Protein AF-A0A920HKV8-F1 (afdb_monomer_lite)

pLDDT: mean 92.25, std 4.69, range [67.56, 97.06]

Structure (mmCIF, N/CA/C/O backbone):
data_AF-A0A920HKV8-F1
#
_entry.id   AF-A0A920HKV8-F1
#
loop_
_atom_site.group_PDB
_atom_site.id
_atom_site.type_symbol
_atom_site.label_atom_id
_atom_site.label_alt_id
_atom_site.label_comp_id
_atom_site.label_asym_id
_atom_site.label_entity_id
_atom_site.label_seq_id
_atom_site.pdbx_PDB_ins_code
_atom_site.Cartn_x
_atom_site.Cartn_y
_atom_site.Cartn_z
_atom_site.occupancy
_atom_site.B_iso_or_equiv
_atom_site.auth_seq_id
_atom_site.auth_comp_id
_atom_site.auth_asym_id
_atom_site.auth_atom_id
_atom_site.pdbx_PDB_model_num
ATOM 1 N N . MET A 1 1 ? -10.739 -8.933 13.253 1.00 86.00 1 MET A N 1
ATOM 2 C CA . MET A 1 1 ? -10.240 -7.706 13.918 1.00 86.00 1 MET A CA 1
ATOM 3 C C . MET A 1 1 ? -11.331 -7.026 14.734 1.00 86.00 1 MET A C 1
ATOM 5 O O . MET A 1 1 ? -11.167 -6.923 15.941 1.00 86.00 1 MET A O 1
ATOM 9 N N . ILE A 1 2 ? -12.477 -6.701 14.125 1.00 90.50 2 ILE A N 1
ATOM 10 C CA . ILE A 1 2 ? -13.627 -6.067 14.803 1.00 90.50 2 ILE A CA 1
ATOM 11 C C . ILE A 1 2 ? -14.136 -6.886 16.001 1.00 90.50 2 ILE A C 1
ATOM 13 O O . ILE A 1 2 ? -14.190 -6.376 17.112 1.00 90.50 2 ILE A O 1
ATOM 17 N N . LYS A 1 3 ? -14.407 -8.190 15.818 1.00 95.44 3 LYS A N 1
ATOM 18 C CA . LYS A 1 3 ? -14.864 -9.078 16.911 1.00 95.44 3 LYS A CA 1
ATOM 19 C C . LYS A 1 3 ? -13.882 -9.180 18.090 1.00 95.44 3 LYS A C 1
ATOM 21 O O . LYS A 1 3 ? -14.297 -9.483 19.196 1.00 95.44 3 LYS A O 1
ATOM 26 N N . LYS A 1 4 ? -12.589 -8.928 17.850 1.00 96.00 4 LYS A N 1
ATOM 27 C CA . LYS A 1 4 ? -11.538 -8.917 18.882 1.00 96.00 4 LYS A CA 1
ATOM 28 C C . LYS A 1 4 ? -11.295 -7.514 19.465 1.00 96.00 4 LYS A C 1
ATOM 30 O O . LYS A 1 4 ? -10.315 -7.329 20.171 1.00 96.00 4 LYS A O 1
ATOM 35 N N . GLN A 1 5 ? -12.137 -6.532 19.130 1.00 95.31 5 GLN A N 1
ATOM 36 C CA . GLN A 1 5 ? -12.038 -5.135 19.572 1.00 95.31 5 GLN A CA 1
ATOM 37 C C . GLN A 1 5 ? -10.667 -4.481 19.311 1.00 95.31 5 GLN A C 1
ATOM 39 O O . GLN A 1 5 ? -10.220 -3.609 20.056 1.00 95.31 5 GLN A O 1
ATOM 44 N N . ILE A 1 6 ? -9.990 -4.880 18.229 1.00 95.25 6 ILE A N 1
ATOM 45 C CA . ILE A 1 6 ? -8.728 -4.250 17.832 1.00 95.25 6 ILE A CA 1
ATOM 46 C C . ILE A 1 6 ? -9.023 -2.858 17.266 1.00 95.25 6 ILE A C 1
ATOM 48 O O . ILE A 1 6 ? -9.783 -2.731 16.308 1.00 95.25 6 ILE A O 1
ATOM 52 N N . LYS A 1 7 ? -8.401 -1.830 17.855 1.00 94.06 7 LYS A N 1
ATOM 53 C CA . LYS A 1 7 ? -8.607 -0.417 17.491 1.00 94.06 7 LYS A CA 1
ATOM 54 C C . LYS A 1 7 ? -7.719 0.065 16.344 1.00 94.06 7 LYS A C 1
ATOM 56 O O . LYS A 1 7 ? -8.102 0.986 15.633 1.00 94.06 7 LYS A O 1
ATOM 61 N N . VAL A 1 8 ? -6.531 -0.522 16.188 1.00 94.62 8 VAL A N 1
ATOM 62 C CA . VAL A 1 8 ? -5.533 -0.116 15.187 1.00 94.62 8 VAL A CA 1
ATOM 63 C C . VAL A 1 8 ? -4.971 -1.351 14.500 1.00 94.62 8 VAL A C 1
ATOM 65 O O . VAL A 1 8 ? -4.670 -2.350 15.152 1.00 94.62 8 VAL A O 1
ATOM 68 N N . CYS A 1 9 ? -4.833 -1.272 13.182 1.00 94.44 9 CYS A N 1
ATOM 69 C CA . CYS A 1 9 ? -4.231 -2.299 12.351 1.00 94.44 9 CYS A CA 1
ATOM 70 C C . CYS A 1 9 ? -3.260 -1.641 11.378 1.00 94.44 9 CYS A C 1
ATOM 72 O O . CYS A 1 9 ? -3.600 -0.635 10.759 1.00 94.44 9 CYS A O 1
ATOM 74 N N . PHE A 1 10 ? -2.085 -2.242 11.240 1.00 95.56 10 PHE A N 1
ATOM 75 C CA . PHE A 1 10 ? -1.157 -1.956 10.160 1.00 95.56 10 PHE A CA 1
ATOM 76 C C . PHE A 1 10 ? -1.184 -3.148 9.211 1.00 95.56 10 PHE A C 1
ATOM 78 O O . PHE A 1 10 ? -1.166 -4.293 9.667 1.00 95.56 10 PHE A O 1
ATOM 85 N N . ILE A 1 11 ? -1.263 -2.873 7.914 1.00 95.50 11 ILE A N 1
ATOM 86 C CA . ILE A 1 11 ? -1.220 -3.889 6.867 1.00 95.50 11 ILE A CA 1
ATOM 87 C C . ILE A 1 11 ? -0.173 -3.507 5.834 1.00 95.50 11 ILE A C 1
ATOM 89 O O . ILE A 1 11 ? 0.023 -2.326 5.546 1.00 95.50 11 ILE A O 1
ATOM 93 N N . GLU A 1 12 ? 0.475 -4.515 5.267 1.00 96.44 12 GLU A N 1
ATOM 94 C CA . GLU A 1 12 ? 1.300 -4.338 4.082 1.00 96.44 12 GLU A CA 1
ATOM 95 C C . GLU A 1 12 ? 0.408 -4.297 2.842 1.00 96.44 12 GLU A C 1
ATOM 97 O O . GLU A 1 12 ? -0.510 -5.105 2.684 1.00 96.44 12 GLU A O 1
ATOM 102 N N . VAL A 1 13 ? 0.687 -3.346 1.952 1.00 95.94 13 VAL A N 1
ATOM 103 C CA . VAL A 1 13 ? -0.046 -3.167 0.700 1.00 95.94 13 VAL A CA 1
ATOM 104 C C . VAL A 1 13 ? 0.945 -3.279 -0.457 1.00 95.94 13 VAL A C 1
ATOM 106 O O . VAL A 1 13 ? 1.769 -2.391 -0.697 1.00 95.94 13 VAL A O 1
ATOM 109 N N . SER A 1 14 ? 0.899 -4.405 -1.168 1.00 95.75 14 SER A N 1
ATOM 110 C CA . SER A 1 14 ? 1.754 -4.639 -2.334 1.00 95.75 14 SER A CA 1
ATOM 111 C C . SER A 1 14 ? 1.267 -3.847 -3.552 1.00 95.75 14 SER A C 1
ATOM 113 O O . SER A 1 14 ? 0.084 -3.523 -3.664 1.00 95.75 14 SER A O 1
ATOM 115 N N . SER A 1 15 ? 2.164 -3.565 -4.505 1.00 94.75 15 SER A N 1
ATOM 116 C CA . SER A 1 15 ? 1.781 -2.910 -5.768 1.00 94.75 15 SER A CA 1
ATOM 117 C C . SER A 1 15 ? 0.770 -3.73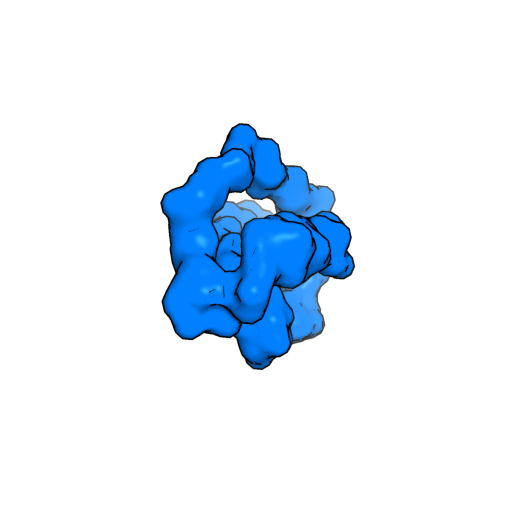9 -6.558 1.00 94.75 15 SER A C 1
ATOM 119 O O . SER A 1 15 ? -0.182 -3.191 -7.092 1.00 94.75 15 SER A O 1
ATOM 121 N N . HIS A 1 16 ? 0.917 -5.065 -6.551 1.00 95.62 16 HIS A N 1
ATOM 122 C CA . HIS A 1 16 ? -0.046 -5.983 -7.156 1.00 95.62 16 HIS A CA 1
ATOM 123 C C . HIS A 1 16 ? -1.421 -5.877 -6.489 1.00 95.62 16 HIS A C 1
ATOM 125 O O . HIS A 1 16 ? -2.443 -5.915 -7.160 1.00 95.62 16 HIS A O 1
ATOM 131 N N . GLY A 1 17 ? -1.464 -5.747 -5.158 1.00 95.81 17 GLY A N 1
ATOM 132 C CA . GLY A 1 17 ? -2.718 -5.598 -4.426 1.00 95.81 17 GLY A CA 1
ATOM 133 C C . GLY A 1 17 ? -3.447 -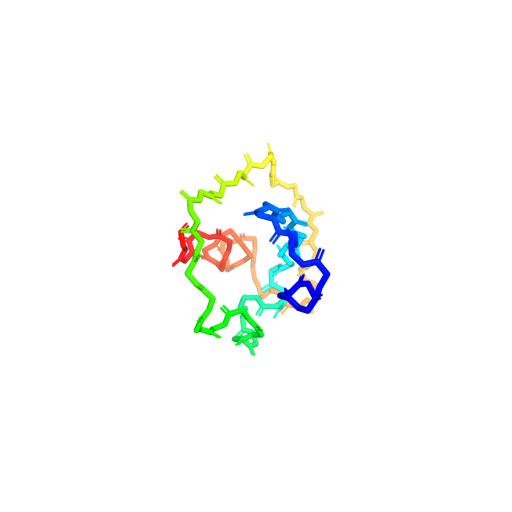4.300 -4.760 1.00 95.81 17 GLY A C 1
ATOM 134 O O . GLY A 1 17 ? -4.673 -4.308 -4.831 1.00 95.81 17 GLY A O 1
ATOM 135 N N . ILE A 1 18 ? -2.705 -3.218 -5.005 1.00 94.75 18 ILE A N 1
ATOM 136 C CA . ILE A 1 18 ? -3.266 -1.944 -5.471 1.00 94.75 18 ILE A CA 1
ATOM 137 C C . ILE A 1 18 ? -3.795 -2.086 -6.897 1.00 94.75 18 ILE A C 1
ATOM 139 O O . ILE A 1 18 ? -4.962 -1.794 -7.140 1.00 94.75 18 ILE A O 1
ATOM 143 N N . ASP A 1 19 ? -2.963 -2.587 -7.809 1.00 95.19 19 ASP A N 1
ATOM 144 C CA . ASP A 1 19 ? -3.307 -2.746 -9.225 1.00 95.19 19 ASP A CA 1
ATOM 145 C C . ASP A 1 19 ? -4.536 -3.652 -9.427 1.00 95.19 19 ASP A C 1
ATOM 147 O O . ASP A 1 19 ? -5.446 -3.351 -10.195 1.00 95.19 19 ASP A O 1
ATOM 151 N N . GLN A 1 20 ? -4.639 -4.713 -8.626 1.00 96.25 20 GLN A N 1
ATOM 152 C CA . GLN A 1 20 ? -5.763 -5.654 -8.639 1.00 96.25 20 GLN A CA 1
ATOM 153 C C . GLN A 1 20 ? -6.927 -5.239 -7.728 1.00 96.25 20 GLN A C 1
ATOM 155 O O . GLN A 1 20 ? -7.818 -6.048 -7.472 1.00 96.25 20 GLN A O 1
ATOM 160 N N . LYS A 1 21 ? -6.915 -4.011 -7.196 1.00 95.44 21 LYS A N 1
ATOM 161 C CA . LYS A 1 21 ? -7.979 -3.441 -6.351 1.00 95.44 21 LYS A CA 1
ATOM 162 C C . LYS A 1 21 ? -8.313 -4.242 -5.083 1.00 95.44 21 LYS A C 1
ATOM 164 O O . LYS A 1 21 ? -9.408 -4.150 -4.542 1.00 95.44 21 LYS A O 1
ATOM 169 N N . ARG A 1 22 ? -7.361 -5.000 -4.535 1.00 97.06 22 ARG A N 1
ATOM 170 C CA . ARG A 1 22 ? -7.567 -5.836 -3.331 1.00 97.06 22 ARG A CA 1
ATOM 171 C C . ARG A 1 22 ? -7.816 -5.028 -2.057 1.00 97.06 22 ARG A C 1
ATOM 173 O O . ARG A 1 22 ? -8.333 -5.566 -1.084 1.00 97.06 22 ARG A O 1
ATOM 180 N N . VAL A 1 23 ? -7.397 -3.765 -2.049 1.00 94.38 23 VAL A N 1
ATOM 181 C CA . VAL A 1 23 ? -7.568 -2.834 -0.923 1.00 94.38 23 VAL A CA 1
ATOM 182 C C . VAL A 1 23 ? -8.662 -1.795 -1.177 1.00 94.38 23 VAL A C 1
ATOM 184 O O . VAL A 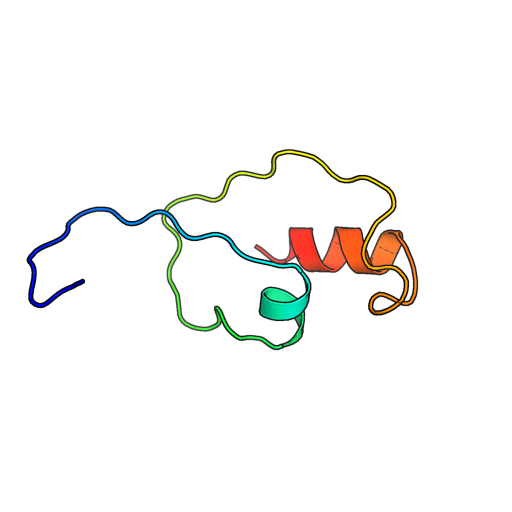1 23 ? -8.823 -0.862 -0.391 1.00 94.38 23 VAL A O 1
ATOM 187 N N . GLU A 1 24 ? -9.424 -1.945 -2.262 1.00 94.50 24 GLU A N 1
ATOM 188 C CA . GLU A 1 24 ? -10.559 -1.074 -2.558 1.00 94.50 24 GLU A CA 1
ATOM 189 C C . GLU A 1 24 ? -11.616 -1.171 -1.444 1.00 94.50 24 GLU A C 1
ATOM 191 O O . GLU A 1 24 ? -11.893 -2.242 -0.902 1.00 94.50 24 GLU A O 1
ATOM 196 N N . GLY A 1 25 ? -12.172 -0.024 -1.049 1.00 93.38 25 GLY A N 1
ATOM 197 C CA . GLY A 1 25 ? -13.132 0.070 0.056 1.00 93.38 25 GLY A CA 1
ATOM 198 C C . GLY A 1 25 ? -12.513 0.108 1.461 1.00 93.38 25 GLY A C 1
ATOM 199 O O . GLY A 1 25 ? -13.245 0.293 2.435 1.00 93.38 25 GLY A O 1
ATOM 200 N N . ILE A 1 26 ? -11.187 -0.009 1.600 1.00 93.38 26 ILE A N 1
ATOM 201 C CA . ILE A 1 26 ? -10.502 0.208 2.880 1.00 93.38 26 ILE A CA 1
ATOM 202 C C . ILE A 1 26 ? -10.210 1.702 3.055 1.00 93.38 26 ILE A C 1
ATOM 204 O O . ILE A 1 26 ? -9.466 2.303 2.286 1.00 93.38 26 ILE A O 1
ATOM 208 N N . SER A 1 27 ? -10.757 2.304 4.114 1.00 92.19 27 SER A N 1
ATOM 209 C CA . SER A 1 27 ? -10.420 3.677 4.505 1.00 92.19 27 SER A CA 1
ATOM 210 C C . SER A 1 27 ? -9.137 3.692 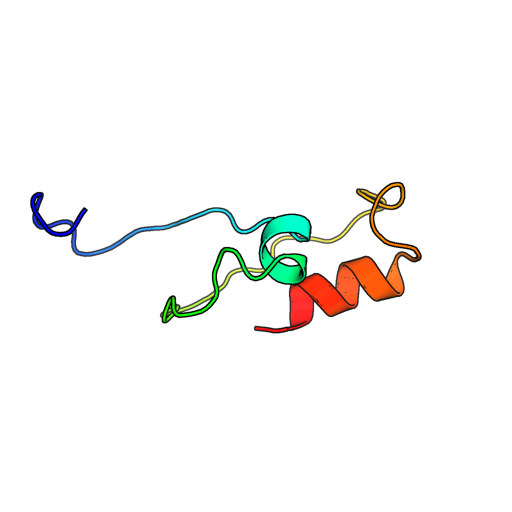5.337 1.00 92.19 27 SER A C 1
ATOM 212 O O . SER A 1 27 ? -9.160 3.414 6.539 1.00 92.19 27 SER A O 1
ATOM 214 N N . PHE A 1 28 ? -8.014 4.045 4.716 1.00 93.25 28 PHE A N 1
ATOM 215 C CA . PHE A 1 28 ? -6.740 4.208 5.413 1.00 93.25 28 PHE A CA 1
ATOM 216 C C . PHE A 1 28 ? -6.709 5.513 6.212 1.00 93.25 28 PHE A C 1
ATOM 218 O O . PHE A 1 28 ? -7.051 6.577 5.705 1.00 93.25 28 PHE A O 1
ATOM 225 N N . LYS A 1 29 ? -6.266 5.446 7.474 1.00 94.75 29 LYS A N 1
ATOM 226 C CA . LYS A 1 29 ? -6.024 6.650 8.291 1.00 94.75 29 LYS A CA 1
ATOM 227 C C . LYS A 1 29 ? -4.695 7.332 7.944 1.00 94.75 29 LYS A C 1
ATOM 229 O O . LYS A 1 29 ? -4.524 8.518 8.196 1.00 94.75 29 LYS A O 1
ATOM 234 N N . GLY A 1 30 ? -3.758 6.568 7.397 1.00 92.00 30 GLY A N 1
ATOM 235 C CA . GLY A 1 30 ? -2.470 7.038 6.918 1.00 92.00 30 GLY A CA 1
ATOM 236 C C . GLY A 1 30 ? -1.755 5.919 6.174 1.00 92.00 30 GLY A C 1
ATOM 237 O O . GLY A 1 30 ? -2.050 4.741 6.389 1.00 92.00 30 GLY A O 1
ATOM 238 N N . MET A 1 31 ? -0.825 6.298 5.305 1.00 93.31 31 MET A N 1
ATOM 239 C CA . MET A 1 31 ? 0.032 5.377 4.566 1.00 93.31 31 MET A CA 1
ATOM 240 C C . MET A 1 31 ? 1.479 5.813 4.688 1.00 93.31 31 MET A C 1
ATOM 242 O O . MET A 1 31 ? 1.784 6.997 4.815 1.00 93.31 31 MET A O 1
ATOM 246 N N . ILE A 1 32 ? 2.366 4.826 4.671 1.00 94.12 32 ILE A N 1
ATOM 247 C CA . ILE A 1 32 ? 3.800 5.031 4.794 1.00 94.12 32 ILE A CA 1
ATOM 248 C C . ILE A 1 32 ? 4.441 4.454 3.542 1.00 94.12 32 ILE A C 1
ATOM 250 O O . ILE A 1 32 ? 4.347 3.256 3.281 1.00 94.12 32 ILE A O 1
ATOM 254 N N . PHE A 1 33 ? 5.105 5.318 2.782 1.00 93.94 33 PHE A N 1
ATOM 255 C CA . PHE A 1 33 ? 5.973 4.913 1.690 1.00 93.94 33 PHE A CA 1
ATOM 256 C C . PHE A 1 33 ? 7.411 4.873 2.202 1.00 93.94 33 PHE A C 1
ATOM 258 O O . PHE A 1 33 ? 7.939 5.882 2.663 1.00 93.94 33 PHE A O 1
ATOM 265 N N . THR A 1 34 ? 8.028 3.697 2.155 1.00 94.31 34 THR A N 1
ATOM 266 C CA . THR A 1 34 ? 9.363 3.473 2.719 1.00 94.31 34 THR A CA 1
ATOM 267 C C . THR A 1 34 ? 10.459 3.745 1.693 1.00 94.31 34 THR A C 1
ATOM 269 O O . THR A 1 34 ? 11.334 4.572 1.929 1.00 94.31 34 THR A O 1
ATOM 272 N N . ASN A 1 35 ? 10.423 3.052 0.555 1.00 92.44 35 ASN A N 1
ATOM 273 C CA . ASN A 1 35 ? 11.367 3.193 -0.549 1.00 92.44 35 ASN A CA 1
ATOM 274 C C . ASN A 1 35 ? 10.777 2.635 -1.859 1.00 92.44 35 ASN A C 1
ATOM 276 O O . ASN A 1 35 ? 9.697 2.040 -1.873 1.00 92.44 35 ASN A O 1
ATOM 280 N N . LEU A 1 36 ? 11.502 2.837 -2.963 1.00 92.06 36 LEU A N 1
ATOM 281 C CA . LEU A 1 36 ? 11.223 2.211 -4.252 1.00 92.06 36 LEU A CA 1
ATOM 282 C C . LEU A 1 36 ? 12.533 1.927 -4.983 1.00 92.06 36 LEU A C 1
ATOM 284 O O . LEU A 1 36 ? 13.269 2.848 -5.336 1.00 92.06 36 LEU A O 1
ATOM 288 N N . THR A 1 37 ? 12.802 0.650 -5.212 1.00 91.06 37 THR A N 1
ATOM 289 C CA . THR A 1 37 ? 13.972 0.141 -5.934 1.00 91.06 37 THR A CA 1
ATOM 290 C C . THR A 1 37 ? 13.519 -0.764 -7.078 1.00 91.06 37 THR A C 1
ATOM 292 O O . THR A 1 37 ? 12.324 -1.010 -7.245 1.00 91.06 37 THR A O 1
ATOM 295 N N . HIS A 1 38 ? 14.462 -1.188 -7.921 1.00 89.12 38 HIS A N 1
ATOM 296 C CA . HIS A 1 38 ? 14.196 -1.999 -9.110 1.00 89.12 38 HIS A CA 1
ATOM 297 C C . HIS A 1 38 ? 13.659 -3.384 -8.706 1.00 89.12 38 HIS A C 1
ATOM 299 O O . HIS A 1 38 ? 14.430 -4.271 -8.353 1.00 89.12 38 HIS A O 1
ATOM 305 N N . ASP A 1 39 ? 12.338 -3.535 -8.724 1.00 87.31 39 ASP A N 1
ATOM 306 C CA . ASP A 1 39 ? 11.615 -4.737 -8.310 1.00 87.31 39 ASP A CA 1
ATOM 307 C C . ASP A 1 39 ? 10.278 -4.823 -9.069 1.00 87.31 39 ASP A C 1
ATOM 309 O O . ASP A 1 39 ? 9.797 -3.814 -9.594 1.00 87.31 39 ASP A O 1
ATOM 313 N N . HIS A 1 40 ? 9.684 -6.015 -9.134 1.00 83.31 40 HIS A N 1
ATOM 314 C CA . HIS A 1 40 ? 8.377 -6.295 -9.744 1.00 83.31 40 HIS A CA 1
ATOM 315 C C . HIS A 1 40 ? 8.183 -5.828 -11.203 1.00 83.31 40 HIS A C 1
ATOM 317 O O . HIS A 1 40 ? 7.054 -5.563 -11.618 1.00 83.31 40 HIS A O 1
ATOM 323 N N . LEU A 1 41 ? 9.255 -5.708 -11.994 1.00 85.69 41 LEU A N 1
ATOM 324 C CA . LEU A 1 41 ? 9.173 -5.325 -13.415 1.00 85.69 41 LEU A CA 1
ATOM 325 C C . LEU A 1 41 ? 8.732 -6.458 -14.348 1.00 85.69 41 LEU A C 1
ATOM 327 O O . LEU A 1 41 ? 8.415 -6.235 -15.511 1.00 85.69 41 LEU A O 1
ATOM 331 N N . ASP A 1 42 ? 8.723 -7.680 -13.839 1.00 89.06 42 ASP A N 1
ATOM 332 C CA . ASP A 1 42 ? 8.072 -8.826 -14.461 1.00 89.06 42 ASP A CA 1
ATOM 333 C C . ASP A 1 42 ? 6.544 -8.658 -14.507 1.00 89.06 42 ASP A C 1
ATOM 335 O O . ASP A 1 42 ? 5.896 -9.154 -15.426 1.00 89.06 42 ASP A O 1
ATOM 339 N N . TYR A 1 43 ? 5.981 -7.923 -13.544 1.00 92.19 43 TYR A N 1
ATOM 340 C CA . TYR A 1 43 ? 4.560 -7.584 -13.490 1.00 92.19 43 TYR A CA 1
ATOM 341 C C . TYR A 1 43 ? 4.270 -6.183 -14.044 1.00 92.19 43 TYR A C 1
ATOM 343 O O . TYR A 1 43 ? 3.370 -6.001 -14.861 1.00 92.19 43 TYR A O 1
ATOM 351 N N . HIS A 1 44 ? 5.024 -5.178 -13.595 1.00 90.25 44 HIS A N 1
ATOM 352 C CA . HIS A 1 44 ? 4.862 -3.788 -14.019 1.00 90.25 44 HIS A CA 1
ATOM 353 C C . HIS A 1 44 ? 5.676 -3.532 -15.282 1.00 90.25 44 HIS A C 1
ATOM 355 O O . HIS A 1 44 ? 6.900 -3.627 -15.257 1.00 90.25 44 HIS A O 1
ATOM 361 N N . SER A 1 45 ? 5.014 -3.138 -16.373 1.00 88.56 45 SER A N 1
ATOM 362 C CA . SER A 1 45 ? 5.651 -2.934 -17.686 1.00 88.56 45 SER A CA 1
ATOM 363 C C . SER A 1 45 ? 6.773 -1.889 -17.686 1.00 88.56 45 SER A C 1
ATOM 365 O O . SER A 1 45 ? 7.606 -1.867 -18.593 1.00 88.56 45 SER A O 1
ATOM 367 N N . SER A 1 46 ? 6.824 -1.027 -16.670 1.00 90.94 46 SER A N 1
ATOM 368 C CA . SER A 1 46 ? 7.936 -0.119 -16.433 1.00 90.94 46 SER A CA 1
ATOM 369 C C . SER A 1 46 ? 8.086 0.240 -14.954 1.00 90.94 46 SER A C 1
ATOM 371 O O . SER A 1 46 ? 7.148 0.164 -14.159 1.00 90.94 46 SER A O 1
ATOM 373 N N . PHE A 1 47 ? 9.269 0.740 -14.585 1.00 91.38 47 PHE A N 1
ATOM 374 C CA . PHE A 1 47 ? 9.500 1.315 -13.255 1.00 91.38 47 PHE A CA 1
ATOM 375 C C . PHE A 1 47 ? 8.568 2.502 -12.961 1.00 91.38 47 PHE A C 1
ATOM 377 O O . PHE A 1 47 ? 8.214 2.762 -11.810 1.00 91.38 47 PHE A O 1
ATOM 384 N N . LYS A 1 48 ? 8.158 3.226 -14.012 1.00 91.56 48 LYS A N 1
ATOM 385 C CA . LYS A 1 48 ? 7.181 4.309 -13.912 1.00 91.56 48 LYS A CA 1
ATOM 386 C C . LYS A 1 48 ? 5.814 3.763 -13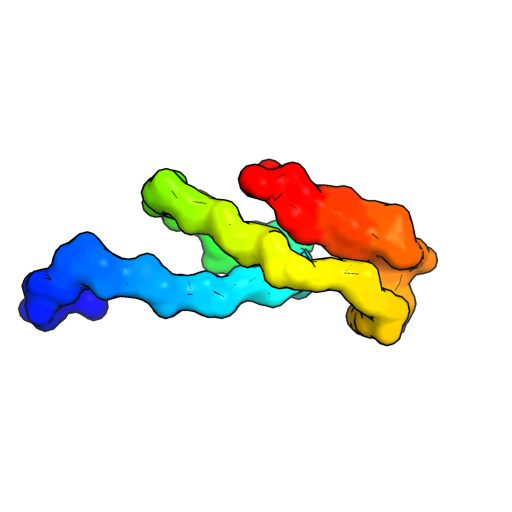.509 1.00 91.56 48 LYS A C 1
ATOM 388 O O . LYS A 1 48 ? 5.232 4.311 -12.580 1.00 91.56 48 LYS A O 1
ATOM 393 N N . ASP A 1 49 ? 5.363 2.678 -14.133 1.00 91.38 49 ASP A N 1
ATOM 394 C CA . ASP A 1 49 ? 4.082 2.046 -13.801 1.00 91.38 49 ASP A CA 1
ATOM 395 C C . ASP A 1 49 ? 4.103 1.527 -12.364 1.00 91.38 49 ASP A C 1
ATOM 397 O O . ASP A 1 49 ? 3.234 1.882 -11.575 1.00 91.38 49 ASP A O 1
ATOM 401 N N . TYR A 1 50 ? 5.177 0.838 -11.960 1.00 92.94 50 TYR A N 1
ATOM 402 C CA . TYR A 1 50 ? 5.346 0.372 -10.581 1.00 92.94 50 TYR A CA 1
ATOM 403 C C . TYR A 1 50 ? 5.254 1.512 -9.551 1.00 92.94 50 TYR A C 1
ATOM 405 O O . TYR A 1 50 ? 4.555 1.406 -8.533 1.00 92.94 50 TYR A O 1
ATOM 413 N N . ARG A 1 51 ? 5.943 2.629 -9.822 1.00 92.81 51 ARG A N 1
ATOM 414 C CA . ARG A 1 51 ? 5.891 3.840 -8.994 1.00 92.81 51 ARG A CA 1
ATOM 415 C C . ARG A 1 51 ? 4.483 4.421 -8.949 1.00 92.81 51 ARG A C 1
ATOM 417 O O . ARG A 1 51 ? 4.021 4.795 -7.873 1.00 92.81 51 ARG A O 1
ATOM 424 N N . ASP A 1 52 ? 3.844 4.557 -10.104 1.00 93.38 52 ASP A N 1
ATOM 425 C CA . ASP A 1 52 ? 2.560 5.237 -10.242 1.00 93.38 52 ASP A CA 1
ATOM 426 C 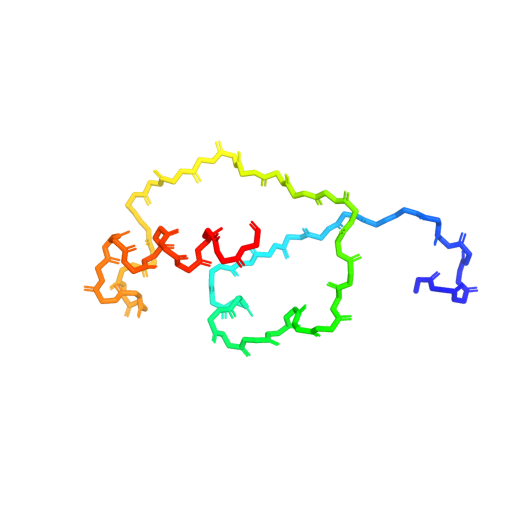C . ASP A 1 52 ? 1.440 4.404 -9.598 1.00 93.38 52 ASP A C 1
ATOM 428 O O . ASP A 1 52 ? 0.621 4.964 -8.872 1.00 93.38 52 ASP A O 1
ATOM 432 N N . THR A 1 53 ? 1.497 3.070 -9.684 1.00 93.69 53 THR A N 1
ATOM 433 C CA . THR A 1 53 ? 0.634 2.162 -8.914 1.00 93.69 53 THR A CA 1
ATOM 434 C C . THR A 1 53 ? 0.761 2.400 -7.409 1.00 93.69 53 THR A C 1
ATOM 436 O O . THR A 1 53 ? -0.245 2.507 -6.714 1.00 93.69 53 THR A O 1
ATOM 439 N N . LYS A 1 54 ? 1.982 2.527 -6.870 1.00 92.75 54 LYS A N 1
ATOM 440 C CA . LYS A 1 54 ? 2.188 2.793 -5.431 1.00 92.75 54 LYS A CA 1
ATOM 441 C C . LYS A 1 54 ? 1.793 4.210 -4.990 1.00 92.75 54 LYS A C 1
ATOM 443 O O . LYS A 1 54 ? 1.714 4.444 -3.790 1.00 92.75 54 LYS A O 1
ATOM 448 N N . LYS A 1 55 ? 1.558 5.134 -5.927 1.00 89.75 55 LYS A N 1
ATOM 449 C CA . LYS A 1 55 ? 1.162 6.531 -5.670 1.00 89.75 55 LYS A CA 1
ATOM 450 C C . LYS A 1 55 ? -0.347 6.780 -5.710 1.00 89.75 55 LYS A C 1
ATOM 452 O O . LYS A 1 55 ? -0.758 7.905 -5.455 1.00 89.75 55 LYS A O 1
ATOM 457 N N . LEU A 1 56 ? -1.161 5.785 -6.066 1.00 79.75 56 LEU A N 1
ATOM 458 C CA . LEU A 1 56 ? -2.612 5.946 -6.245 1.00 79.75 56 LEU A CA 1
ATOM 459 C C . LEU A 1 56 ? -3.383 6.323 -4.966 1.00 79.75 56 LEU A C 1
ATOM 461 O O . LEU A 1 56 ? -4.573 6.620 -5.057 1.00 79.75 56 LEU A O 1
ATOM 465 N N . PHE A 1 57 ? -2.727 6.324 -3.804 1.00 67.56 57 PHE A N 1
ATOM 466 C CA . PHE A 1 57 ? -3.330 6.586 -2.505 1.00 67.56 57 PHE A CA 1
ATOM 467 C C . PHE A 1 57 ? -2.475 7.544 -1.673 1.00 67.56 57 PHE A C 1
ATOM 469 O O . PHE A 1 57 ? -1.229 7.410 -1.703 1.00 67.56 57 PHE A O 1
#

Radius of gyration: 13.47 Å; chains: 1; bounding box: 29×16×37 Å

Secondary structure (DSSP, 8-state):
-GGGT---------HHHHHTTTTTT---S--------S--TTTSSSHHHHHHHHT--

Foldseek 3Di:
DVVVVDPDDDDDAALVCLVVVVCPPPDDPDDDDDDQDPDDCVPQVDSVSSVVSVVPD

Sequence (57 aa):
MIKKQIKVCFIEVSSHGIDQKRVEGISFKGMIFTNLTHDHLDYHSSFKDYRDTKKLF

=== Feature glossary ===
Reading guide. The protein is described through the following features:

Foldseek 3Di. A 3Di character summarizes, for each residue, the relative orientation of the Cα frame of its nearest spatial neighbor. Because it encodes fold topology rather than chemistry, 3Di alignments detect remote structural similarity that sequence alignment misses.

Contact-map, Ramachandran, and PAE plots. Plot images: a contact map (which residues are close in 3D, as an N×N binary image), a Ramachandran scatter (backbone torsion angles, revealing secondary-structure composition at a glance), and — for AlphaFold structures — a PAE heatmap (pairwise prediction confidence).

Radius of gyration, Cα contacts, bounding box. Radius of gyration (Rg) is the root-mean-square distance of Cα atoms from their centroid — a single number for overall size and compactness. A globular domain of N residues has Rg ≈ 2.2·N^0.38 Å; an extended or disordered chain has a much larger Rg. The Cα contact count is the number of residue pairs whose Cα atoms are within 8 Å and are more than four positions apart in sequence — a standard proxy for tertiary packing density. The bounding box is the smallest axis-aligned box enclosing all Cα atoms.

Secondary structure (8-state, DSSP). Eight-state secondary structure (DSSP): H is the canonical α-helix, G the tighter 3₁₀-helix, I the wider π-helix; E/B are β-structure, T and S are turns and bends, and '-' is everything else. DSSP derives these from the pattern of main-chain N–H···O=C hydrogen bonds, not from the sequence.

B-factor. B-factor (Debye–Waller factor) reflects atomic displacement in the crystal lattice. It is an experimental observable (units Å²), not a prediction; low values mean the atom is pinned down, high values mean it moves or is heterogeneous across the crystal.

pLDDT. pLDDT is the predicted lDDT-Cα score: AlphaFold's confidence that the local environment of each residue (all inter-atomic distances within 15 Å) is correctly placed. It is a per-residue number between 0 and 100, with higher meaning more reliable.

Nearest PDB structures. Nearest PDB neighbors are the top structural matches found by Foldseek when searching this structure against the entire Protein Data Bank. Each hit reports a TM-score (0 to 1; >0.5 almost always implies the same fold) and an E-value. These are *structural* homologs — they may share no detectable sequence similarity.

Solvent-accessible surface area. Accessible surface area quantifies burial. A residue with SASA near zero is packed into the hydrophobic core; one with SASA >100 Å² sits on the surface. Computed here via the Shrake–Rupley numerical algorithm with a 1.4 Å probe.

Rendered structure images. Structure images are PyMOL renders from six orthogonal camera directions. Cartoon representation draws helices as coils and strands as arrows; sticks shows the backbone as bonds; surface shows the solvent-excluded envelope. Rainbow coloring maps sequence position to hue (blue→red, N→C); chain coloring assigns a distinct color per polypeptide.

Backbone torsions (φ/ψ). φ (phi) and ψ (psi) are the two rotatable backbone dihedrals per residue: φ is the C(i-1)–N–Cα–C torsion, ψ is the N–Cα–C–N(i+1) torsion, both in degrees on (−180°, 180°]. α-helical residues cluster near (−60°, −45°); β-strand residues near (−120°, +130°). A Ramachandran plot is simply a scatter of (φ, ψ) for every residue.

Predicted aligned error. Predicted Aligned Error (PAE) is an AlphaFold confidence matrix: entry (i, j) is the expected error in the position of residue j, in ångströms, when the prediction is superimposed on the true structure at residue i. Low PAE within a block of residues means that block is internally rigid and well-predicted; high PAE between two blocks means their relative placement is uncertain even if each block individually is confident.

mmCIF coordinates. Structure coordinates are given as an mmCIF _atom_site loop: one row per atom with element, residue name, chain id, sequence number, and x/y/z position in Å. Only the four main-chain atoms per residue are included here; side chains are omitted to keep the record compact.

InterPro / GO / CATH / organism. Database cross-references. InterPro integrates a dozen domain/family signature databases into unified entries with residue-range hits. GO terms attach function/process/location labels with evidence codes. CATH codes position the fold in a four-level structural taxonomy. Organism is the NCBI-taxonomy species name.

Secondary structure (3-state, P-SEA). SS3 is a coarse helix/strand/coil call (letters a/b/c) made by the P-SEA algorithm from inter-Cα distances and dihedrals. It is less detailed than DSSP but needs only Cα positions.

Sequence. Sequence gives the chain of amino acids in standard one-letter code (A=alanine, C=cysteine, …, Y=tyrosine), read N→C. It is the only feature that is directly encoded by the gene; all structural features are derived from the folded form of this sequence.